Protein AF-D0NV26-F1 (afdb_monomer_lite)

Secondary structure (DSSP, 8-state):
-HHHHHHHHHHHHHH-TT-S------TTTTSGGGHHHHHHHHHHH-S-------SB-TTS-BHHHIIIIIHHHHHHHHHHHHHHH-SS---------GGGGG----TTSTT-----GGGHHHHHHHHHHHHHHHHHH-

InterPro domains:
  IPR036291 NAD(P)-binding domain superfamily [SSF51735] (31-137)

Organism: Phytophthora infestans (strain T30-4) (NCBI:txid403677)

Sequence (138 aa):
MQSARRRLYARLKRNWNLTRHLGISAAGFERPSSVPAFADTFRAKFDRLDFAHPTHTPDGLEMQFAVNHLGHFYLTHLLFDLLKSGNEVSRIVNVSSLSHRWVKMNLRTLARSKTNKKLYAKEYGTSKLANMLFTFEL

pLDDT: mean 79.86, std 19.41, range [29.42, 97.5]

Structure (mmCIF, N/CA/C/O backbone):
data_AF-D0NV26-F1
#
_entry.id   AF-D0NV26-F1
#
loop_
_atom_site.group_PDB
_atom_site.id
_atom_site.type_symbol
_atom_site.label_atom_id
_atom_site.label_alt_id
_atom_site.label_comp_id
_atom_site.label_asym_id
_atom_site.label_entity_id
_atom_site.label_seq_id
_atom_site.pdbx_PDB_ins_code
_atom_site.Cartn_x
_atom_site.Cartn_y
_atom_site.Cartn_z
_atom_site.occupancy
_atom_site.B_iso_or_equiv
_atom_site.auth_seq_id
_atom_site.auth_comp_id
_atom_site.auth_asym_id
_atom_site.auth_atom_id
_atom_site.pdbx_PDB_model_num
ATOM 1 N N . MET A 1 1 ? -13.472 19.228 -6.882 1.00 42.50 1 MET A N 1
ATOM 2 C CA . MET A 1 1 ? -12.748 18.113 -6.215 1.00 42.50 1 MET A CA 1
ATOM 3 C C . MET A 1 1 ? -13.582 16.837 -6.002 1.00 42.50 1 MET A C 1
ATOM 5 O O . MET A 1 1 ? -13.040 15.759 -6.213 1.00 42.50 1 MET A O 1
ATOM 9 N N . GLN A 1 2 ? -14.882 16.890 -5.665 1.00 36.53 2 GLN A N 1
ATOM 10 C CA . GLN A 1 2 ? -15.698 15.676 -5.419 1.00 36.53 2 GLN A CA 1
ATOM 11 C C . GLN A 1 2 ? -15.887 14.736 -6.639 1.00 36.53 2 GLN A C 1
ATOM 13 O O . GLN A 1 2 ? -15.993 13.521 -6.472 1.00 36.53 2 GLN A O 1
ATOM 18 N N . SER A 1 3 ? -15.879 15.254 -7.876 1.00 42.62 3 SER A N 1
ATOM 19 C CA . SER A 1 3 ? -16.148 14.457 -9.092 1.00 42.62 3 SER A CA 1
ATOM 20 C C . SER A 1 3 ? -14.968 13.595 -9.574 1.00 42.62 3 SER A C 1
ATOM 22 O O . SER A 1 3 ? -15.173 12.587 -10.250 1.00 42.62 3 SER A O 1
ATOM 24 N N . ALA A 1 4 ? -13.727 13.959 -9.236 1.00 39.41 4 ALA A N 1
ATOM 25 C CA . ALA A 1 4 ? -12.534 13.159 -9.539 1.00 39.41 4 ALA A CA 1
ATOM 26 C C . ALA A 1 4 ? -12.394 11.983 -8.556 1.00 39.41 4 ALA A C 1
ATOM 28 O O . ALA A 1 4 ? -12.146 10.851 -8.968 1.00 39.41 4 ALA A O 1
ATOM 29 N N . ARG A 1 5 ? -12.688 12.242 -7.274 1.00 44.34 5 ARG A N 1
ATOM 30 C CA . ARG A 1 5 ? -12.714 11.250 -6.189 1.00 44.34 5 ARG A CA 1
ATOM 31 C C . ARG A 1 5 ? -13.739 10.140 -6.451 1.00 44.34 5 ARG A C 1
ATOM 33 O O . ARG A 1 5 ? -13.399 8.967 -6.353 1.00 44.34 5 ARG A O 1
ATOM 40 N N . ARG A 1 6 ? -14.956 10.489 -6.896 1.00 43.50 6 ARG A N 1
ATOM 41 C CA . ARG A 1 6 ? -15.999 9.505 -7.259 1.00 43.50 6 ARG A CA 1
ATOM 42 C C . ARG A 1 6 ? -15.632 8.638 -8.471 1.00 43.50 6 ARG A C 1
ATOM 44 O O . ARG A 1 6 ? -15.936 7.449 -8.472 1.00 43.50 6 ARG A O 1
ATOM 51 N N . ARG A 1 7 ? -14.958 9.200 -9.482 1.00 45.06 7 ARG A N 1
ATOM 52 C CA . ARG A 1 7 ? -14.542 8.463 -10.693 1.00 45.06 7 ARG A CA 1
ATOM 53 C C . ARG A 1 7 ? -13.396 7.487 -10.427 1.00 45.06 7 ARG A C 1
ATOM 55 O O . ARG A 1 7 ? -13.446 6.360 -10.912 1.00 45.06 7 ARG A O 1
ATOM 62 N N . LEU A 1 8 ? -12.411 7.889 -9.622 1.00 46.16 8 LEU A N 1
ATOM 63 C CA . LEU A 1 8 ? -11.344 6.997 -9.163 1.00 46.16 8 LEU A CA 1
ATOM 64 C C . LEU A 1 8 ? -11.917 5.869 -8.286 1.00 46.16 8 LEU A C 1
ATOM 66 O O . LEU A 1 8 ? -11.597 4.703 -8.492 1.00 46.16 8 LEU A O 1
ATOM 70 N N . TYR A 1 9 ? -12.848 6.202 -7.387 1.00 46.91 9 TYR A N 1
ATOM 71 C CA . TYR A 1 9 ? -13.509 5.251 -6.490 1.00 46.91 9 TYR A CA 1
ATOM 72 C C . TYR A 1 9 ? -14.377 4.210 -7.217 1.00 46.91 9 TYR A C 1
ATOM 74 O O . TYR A 1 9 ? -14.260 3.018 -6.944 1.00 46.91 9 TYR A O 1
ATOM 82 N N . ALA A 1 10 ? -15.207 4.625 -8.180 1.00 46.28 10 ALA A N 1
ATOM 83 C CA . ALA A 1 10 ? -16.037 3.705 -8.966 1.00 46.28 10 ALA A CA 1
ATOM 84 C C . ALA A 1 10 ? -15.198 2.735 -9.818 1.00 46.28 10 ALA A C 1
ATOM 86 O O . ALA A 1 10 ? -15.604 1.595 -10.042 1.00 46.28 10 ALA A O 1
ATOM 87 N N . ARG A 1 11 ? -14.015 3.178 -10.265 1.00 46.56 11 ARG A N 1
ATOM 88 C CA . ARG A 1 11 ? -13.080 2.364 -11.048 1.00 46.56 11 ARG A CA 1
ATOM 89 C C . ARG A 1 11 ? -12.318 1.359 -10.180 1.00 46.56 11 ARG A C 1
ATOM 91 O O . ARG A 1 11 ? -12.196 0.213 -10.586 1.00 46.56 11 ARG A O 1
ATOM 98 N N . LEU A 1 12 ? -11.893 1.747 -8.975 1.00 44.56 12 LEU A N 1
ATOM 99 C CA . LEU A 1 12 ? -11.250 0.840 -8.011 1.00 44.56 12 LEU A CA 1
ATOM 100 C C . LEU A 1 12 ? -12.231 -0.213 -7.452 1.00 44.56 12 LEU A C 1
ATOM 102 O O . LEU A 1 12 ? -11.852 -1.368 -7.277 1.00 44.56 12 LEU A O 1
ATOM 106 N N . LYS A 1 13 ? -13.512 0.145 -7.264 1.00 44.03 13 LYS A N 1
ATOM 107 C CA . LYS A 1 13 ? -14.557 -0.765 -6.751 1.00 44.03 13 LYS A CA 1
ATOM 108 C C . LYS A 1 13 ? -14.845 -1.966 -7.654 1.00 44.03 13 LYS A C 1
ATOM 110 O O . LYS A 1 13 ? -15.151 -3.038 -7.146 1.00 44.03 13 LYS A O 1
ATOM 115 N N . ARG A 1 14 ? -14.754 -1.808 -8.982 1.00 45.62 14 ARG A N 1
ATOM 116 C CA . ARG A 1 14 ? -14.977 -2.916 -9.934 1.00 45.62 14 ARG A CA 1
ATOM 117 C C . ARG A 1 14 ? -13.889 -3.989 -9.876 1.00 45.62 14 ARG A C 1
ATOM 119 O O . ARG A 1 14 ? -14.180 -5.136 -10.190 1.00 45.62 14 ARG A O 1
ATOM 126 N N . ASN A 1 15 ? -12.685 -3.635 -9.433 1.00 39.72 15 ASN A N 1
ATOM 127 C CA . ASN A 1 15 ? -11.508 -4.497 -9.555 1.00 39.72 15 ASN A CA 1
ATOM 128 C C . ASN A 1 15 ? -11.186 -5.277 -8.265 1.00 39.72 15 ASN A C 1
ATOM 130 O O . ASN A 1 15 ? -10.318 -6.142 -8.277 1.00 39.72 15 ASN A O 1
ATOM 134 N N . TRP A 1 16 ? -11.894 -5.012 -7.158 1.00 39.09 16 TRP A N 1
ATOM 135 C CA . TRP A 1 16 ? -11.620 -5.610 -5.840 1.00 39.09 16 TRP A CA 1
ATOM 136 C C . TRP A 1 16 ? -12.432 -6.885 -5.525 1.00 39.09 16 TRP A C 1
ATOM 138 O O . TRP A 1 16 ? -12.281 -7.479 -4.462 1.00 39.09 16 TRP A O 1
ATOM 148 N N . ASN A 1 17 ? -13.276 -7.368 -6.442 1.00 29.42 17 ASN A N 1
ATOM 149 C CA . ASN A 1 17 ? -14.111 -8.560 -6.216 1.00 29.42 17 ASN A CA 1
ATOM 150 C C . ASN A 1 17 ? -13.350 -9.909 -6.245 1.00 29.42 17 ASN A C 1
ATOM 152 O O . ASN A 1 17 ? -13.982 -10.953 -6.369 1.00 29.42 17 ASN A O 1
ATOM 156 N N . LEU A 1 18 ? -12.019 -9.924 -6.104 1.00 36.44 18 LEU A N 1
ATOM 157 C CA . LEU A 1 18 ? -11.195 -11.139 -6.217 1.00 36.44 18 LEU A CA 1
ATOM 158 C C . LEU A 1 18 ? -10.515 -11.606 -4.917 1.00 36.44 18 LEU A C 1
ATOM 160 O O . LEU A 1 18 ? -9.800 -12.600 -4.943 1.00 36.44 18 LEU A O 1
ATOM 164 N N . THR A 1 19 ? -10.754 -10.972 -3.765 1.00 34.94 19 THR A N 1
ATOM 165 C CA . THR A 1 19 ? -10.095 -11.356 -2.491 1.00 34.94 19 THR A CA 1
ATOM 166 C C . THR A 1 19 ? -10.971 -12.136 -1.505 1.00 34.94 19 THR A C 1
ATOM 168 O O . THR A 1 19 ? -10.617 -12.276 -0.334 1.00 34.94 19 THR A O 1
ATOM 171 N N . ARG A 1 20 ? -12.103 -12.698 -1.945 1.00 38.94 20 ARG A N 1
ATOM 172 C CA . ARG A 1 20 ? -12.847 -13.690 -1.150 1.00 38.94 20 ARG A CA 1
ATOM 173 C C . ARG A 1 20 ? -12.373 -15.098 -1.526 1.00 38.94 20 ARG A C 1
ATOM 175 O O . ARG A 1 20 ? -12.436 -15.457 -2.690 1.00 38.94 20 ARG A O 1
ATOM 182 N N . HIS A 1 21 ? -11.958 -15.868 -0.511 1.00 41.50 21 HIS A N 1
ATOM 183 C CA . HIS A 1 21 ? -11.713 -17.329 -0.510 1.00 41.50 21 HIS A CA 1
ATOM 184 C C . HIS A 1 21 ? -10.269 -17.854 -0.511 1.00 41.50 21 HIS A C 1
ATOM 186 O O . HIS A 1 21 ? -9.970 -18.824 -1.201 1.00 41.50 21 HIS A O 1
ATOM 192 N N . LEU A 1 22 ? -9.395 -17.350 0.371 1.00 45.91 22 LEU A N 1
ATOM 193 C CA . LEU A 1 22 ? -8.172 -18.101 0.705 1.00 45.91 22 LEU A CA 1
ATOM 194 C C . LEU A 1 22 ? -8.210 -18.830 2.050 1.00 45.91 22 LEU A C 1
ATOM 196 O O . LEU A 1 22 ? -7.610 -19.894 2.123 1.00 45.91 22 LEU A O 1
ATOM 200 N N . GLY A 1 23 ? -8.971 -18.388 3.060 1.00 45.94 23 GLY A N 1
ATOM 201 C CA . GLY A 1 23 ? -9.203 -19.164 4.297 1.00 45.94 23 GLY A CA 1
ATOM 202 C C . GLY A 1 23 ? -7.943 -19.565 5.084 1.00 45.94 23 GLY A C 1
ATOM 203 O O . GLY A 1 23 ? -8.041 -20.325 6.036 1.00 45.94 23 GLY A O 1
ATOM 204 N N . ILE A 1 24 ? -6.772 -19.064 4.694 1.00 52.19 24 ILE A N 1
ATOM 205 C CA . ILE A 1 24 ? -5.501 -19.277 5.372 1.00 52.19 24 ILE A CA 1
ATOM 206 C C . ILE A 1 24 ? -5.229 -17.994 6.144 1.00 52.19 24 ILE A C 1
ATOM 208 O O . ILE A 1 24 ? -4.929 -16.955 5.557 1.00 52.19 24 ILE A O 1
ATOM 212 N N . SER A 1 25 ? -5.403 -18.057 7.459 1.00 53.66 25 SER A N 1
ATOM 213 C CA . SER A 1 25 ? -4.986 -16.983 8.350 1.00 53.66 25 SER A CA 1
ATOM 214 C C . SER A 1 25 ? -3.513 -17.182 8.685 1.00 53.66 25 SER A C 1
ATOM 216 O O . SER A 1 25 ? -3.124 -18.259 9.122 1.00 53.66 25 SER A O 1
ATOM 218 N N . ALA A 1 26 ? -2.696 -16.145 8.498 1.00 56.28 26 ALA A N 1
ATOM 219 C CA . ALA A 1 26 ? -1.313 -16.119 8.978 1.00 56.28 26 ALA A CA 1
ATOM 220 C C . ALA A 1 26 ? -1.215 -15.780 10.483 1.00 56.28 26 ALA A C 1
ATOM 222 O O . ALA A 1 26 ? -0.125 -15.521 10.990 1.00 56.28 26 ALA A O 1
ATOM 223 N N . ALA A 1 27 ? -2.343 -15.745 11.204 1.00 52.25 27 ALA A N 1
ATOM 224 C CA . ALA A 1 27 ? -2.340 -15.623 12.658 1.00 52.25 27 ALA A CA 1
ATOM 225 C C . ALA A 1 27 ? -1.589 -16.821 13.269 1.00 52.25 27 ALA A C 1
ATOM 227 O O . ALA A 1 27 ? -1.927 -17.964 12.964 1.00 52.25 27 ALA A O 1
ATOM 228 N N . GLY A 1 28 ? -0.570 -16.573 14.098 1.00 58.81 28 GLY A N 1
ATOM 229 C CA . GLY A 1 28 ? 0.230 -17.622 14.737 1.00 58.81 28 GLY A CA 1
ATOM 230 C C . GLY A 1 28 ? 1.725 -17.594 14.410 1.00 58.81 28 GLY A C 1
ATOM 231 O O . GLY A 1 28 ? 2.492 -18.293 15.073 1.00 58.81 28 GLY A O 1
ATOM 232 N N . PHE A 1 29 ? 2.17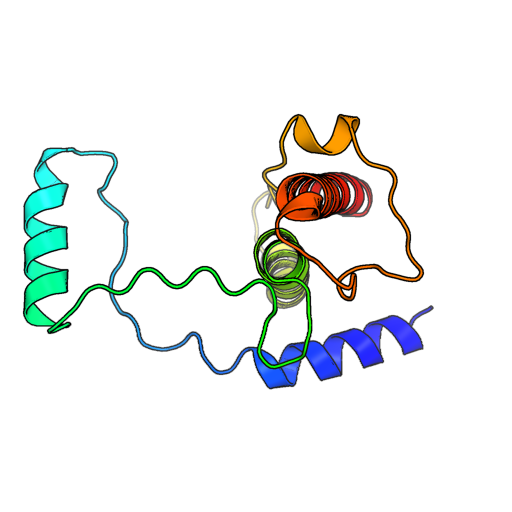2 -16.807 13.424 1.00 69.00 29 PHE A N 1
ATOM 233 C CA . PHE A 1 29 ? 3.591 -16.737 13.026 1.00 69.00 29 PHE A CA 1
ATOM 234 C C . PHE A 1 29 ? 4.509 -16.145 14.109 1.00 69.00 29 PHE A C 1
ATOM 236 O O . PHE A 1 29 ? 5.727 -16.287 14.029 1.00 69.00 29 PHE A O 1
ATOM 243 N N . GLU A 1 30 ? 3.948 -15.535 15.153 1.00 76.00 30 GLU A N 1
ATOM 244 C CA . GLU A 1 30 ? 4.674 -15.144 16.362 1.00 76.00 30 GLU A CA 1
ATOM 245 C C . GLU A 1 30 ? 5.183 -16.344 17.185 1.00 76.00 30 GLU A C 1
ATOM 247 O O . GLU A 1 30 ? 6.083 -16.184 18.009 1.00 76.00 30 GLU A O 1
ATOM 252 N N . ARG A 1 31 ? 4.644 -17.552 16.954 1.00 81.56 31 ARG A N 1
ATOM 253 C CA . ARG A 1 31 ? 5.113 -18.811 17.552 1.00 81.56 31 ARG A CA 1
ATOM 254 C C . ARG A 1 31 ? 5.775 -19.669 16.475 1.00 81.56 31 ARG A C 1
ATOM 256 O O . ARG A 1 31 ? 5.060 -20.233 15.652 1.00 81.56 31 ARG A O 1
ATOM 263 N N . PRO A 1 32 ? 7.103 -19.870 16.498 1.00 82.38 32 PRO A N 1
ATOM 264 C CA . PRO A 1 32 ? 7.786 -20.692 15.495 1.00 82.38 32 PRO A CA 1
ATOM 265 C C . PRO A 1 32 ? 7.227 -22.120 15.355 1.00 82.38 32 PRO A C 1
ATOM 267 O O . PRO A 1 32 ? 7.285 -22.707 14.279 1.00 82.38 32 PRO A O 1
ATOM 270 N N . SER A 1 33 ? 6.628 -22.665 16.418 1.00 84.31 33 SER A N 1
ATOM 271 C CA . SER A 1 33 ? 5.974 -23.979 16.412 1.00 84.31 33 SER A CA 1
ATOM 272 C C . SER A 1 33 ? 4.709 -24.064 15.547 1.00 84.31 33 SER A C 1
ATOM 274 O O . SER A 1 33 ? 4.277 -25.171 15.240 1.00 84.31 33 SER A O 1
ATOM 276 N N . SER A 1 34 ? 4.115 -22.942 15.128 1.00 82.19 34 SER A N 1
ATOM 277 C CA . SER A 1 34 ? 2.939 -22.926 14.243 1.00 82.19 34 SER A CA 1
ATOM 278 C C . SER A 1 34 ? 3.292 -23.106 12.760 1.00 82.19 34 SER A C 1
ATOM 280 O O . SER A 1 34 ? 2.429 -23.458 11.952 1.00 82.19 34 SER A O 1
ATOM 282 N N . VAL A 1 35 ? 4.561 -22.893 12.394 1.00 87.56 35 VAL A N 1
ATOM 283 C CA . VAL A 1 35 ? 5.022 -22.874 10.999 1.00 87.56 35 VAL A CA 1
ATOM 284 C C . VAL A 1 35 ? 4.808 -24.217 10.283 1.00 87.56 35 VAL A C 1
ATOM 286 O O . VAL A 1 35 ? 4.318 -24.188 9.151 1.00 87.56 35 VAL A O 1
ATOM 289 N N . PRO A 1 36 ? 5.087 -25.392 10.892 1.00 90.75 36 PRO A N 1
ATOM 290 C CA . PRO A 1 36 ? 4.800 -26.675 10.249 1.00 90.75 36 PRO A CA 1
ATOM 291 C C . PRO A 1 36 ? 3.311 -26.860 9.927 1.00 90.75 36 PRO A C 1
ATOM 293 O O . PRO A 1 36 ? 2.972 -27.210 8.802 1.00 90.75 36 PRO A O 1
ATOM 296 N N . ALA A 1 37 ? 2.415 -26.514 10.858 1.00 86.38 37 ALA A N 1
ATOM 297 C CA . ALA A 1 37 ? 0.969 -26.654 10.663 1.00 86.38 37 ALA A CA 1
ATOM 298 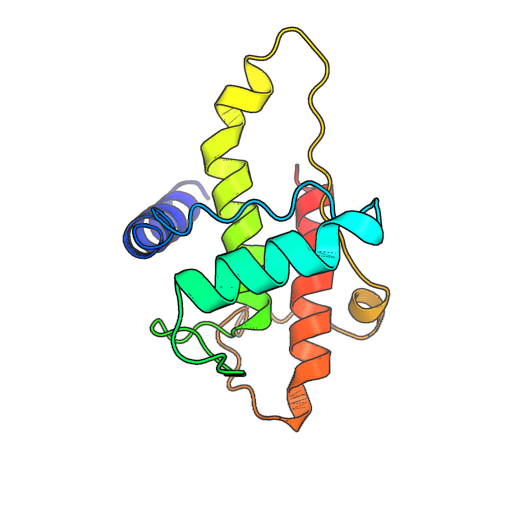C C . ALA A 1 37 ? 0.436 -25.759 9.527 1.00 86.38 37 ALA A C 1
ATOM 300 O O . ALA A 1 37 ? -0.435 -26.166 8.751 1.00 86.38 37 ALA A O 1
ATOM 301 N N . PHE A 1 38 ? 0.983 -24.547 9.389 1.00 85.88 38 PHE A N 1
ATOM 302 C CA . PHE A 1 38 ? 0.696 -23.689 8.240 1.00 85.88 38 PHE A CA 1
ATOM 303 C C . PHE A 1 38 ? 1.163 -24.331 6.927 1.00 85.88 38 PHE A C 1
ATOM 305 O O . PHE A 1 38 ? 0.413 -24.343 5.948 1.00 85.88 38 PHE A O 1
ATOM 312 N N . ALA A 1 39 ? 2.382 -24.879 6.899 1.00 89.75 39 ALA A N 1
ATOM 313 C CA . ALA A 1 39 ? 2.930 -25.528 5.712 1.00 89.75 39 ALA A CA 1
ATOM 314 C C . ALA A 1 39 ? 2.102 -26.757 5.298 1.00 89.75 39 ALA A C 1
ATOM 316 O O . ALA A 1 39 ? 1.824 -26.923 4.110 1.00 89.75 39 ALA A O 1
ATOM 317 N N . ASP A 1 40 ? 1.649 -27.564 6.258 1.00 91.94 40 ASP A N 1
ATOM 318 C CA . ASP A 1 40 ? 0.779 -28.717 6.005 1.00 91.94 40 ASP A CA 1
ATOM 319 C C . ASP A 1 40 ? -0.582 -28.281 5.448 1.00 91.94 40 ASP A C 1
ATOM 321 O O . ASP A 1 40 ? -1.053 -28.832 4.453 1.00 91.94 40 ASP A O 1
ATOM 325 N N . THR A 1 41 ? -1.171 -27.220 6.009 1.00 90.44 41 THR A N 1
ATOM 326 C CA . THR A 1 41 ? -2.421 -26.630 5.498 1.00 90.44 41 THR A CA 1
ATOM 327 C C . THR A 1 41 ? -2.262 -26.130 4.061 1.00 90.44 41 THR A C 1
ATOM 329 O O . THR A 1 41 ? -3.149 -26.320 3.229 1.00 90.44 41 THR A O 1
ATOM 332 N N . PHE A 1 42 ? -1.128 -25.497 3.749 1.00 88.62 42 PHE A N 1
ATOM 333 C CA . PHE A 1 42 ? -0.829 -25.040 2.395 1.00 88.62 42 PHE A CA 1
ATOM 334 C C . PHE A 1 42 ? -0.699 -26.222 1.426 1.00 88.62 42 PHE A C 1
ATOM 336 O O . PHE A 1 42 ? -1.340 -26.214 0.377 1.00 88.62 42 PHE A O 1
ATOM 343 N N . ARG A 1 43 ? 0.069 -27.257 1.792 1.00 92.31 43 ARG A N 1
ATOM 344 C CA . ARG A 1 43 ? 0.276 -28.466 0.971 1.00 92.31 43 ARG A CA 1
ATOM 345 C C . ARG A 1 43 ? -1.008 -29.256 0.737 1.00 92.31 43 ARG A C 1
ATOM 347 O O . ARG A 1 43 ? -1.174 -29.824 -0.332 1.00 92.31 43 ARG A O 1
ATOM 354 N N . ALA A 1 44 ? -1.921 -29.274 1.707 1.00 92.56 44 ALA A N 1
ATOM 355 C CA . ALA A 1 44 ? -3.222 -29.919 1.553 1.00 92.56 44 ALA A CA 1
ATOM 356 C C . ALA A 1 44 ? -4.148 -29.181 0.568 1.00 92.56 44 ALA A C 1
ATOM 358 O O . ALA A 1 44 ? -5.108 -29.767 0.074 1.00 92.56 44 ALA A O 1
ATOM 359 N N . LYS A 1 45 ? -3.893 -27.890 0.310 1.00 92.12 45 LYS A N 1
ATOM 360 C CA . LYS A 1 45 ? -4.766 -27.025 -0.494 1.00 92.12 45 LYS A CA 1
ATOM 361 C C . LYS A 1 45 ? -4.197 -26.666 -1.868 1.00 92.12 45 LYS A C 1
ATOM 363 O O . LYS A 1 45 ? -4.975 -26.350 -2.767 1.00 92.12 45 LYS A O 1
ATOM 368 N N . PHE A 1 46 ? -2.877 -26.665 -2.028 1.00 90.31 46 PHE A N 1
ATOM 369 C CA . PHE A 1 46 ? -2.210 -26.237 -3.253 1.00 90.31 46 PHE A CA 1
ATOM 370 C C . PHE A 1 46 ? -1.142 -27.236 -3.684 1.00 90.31 46 PHE A C 1
ATOM 372 O O . PHE A 1 46 ? -0.233 -27.558 -2.921 1.00 90.31 46 PHE A O 1
ATOM 379 N N . ASP A 1 47 ? -1.194 -27.624 -4.957 1.00 91.94 47 ASP A N 1
ATOM 380 C CA . ASP A 1 47 ? -0.248 -28.578 -5.548 1.00 91.94 47 ASP A CA 1
ATOM 381 C C . ASP A 1 47 ? 1.111 -27.943 -5.900 1.00 91.94 47 ASP A C 1
ATOM 383 O O . ASP A 1 47 ? 2.080 -28.641 -6.195 1.00 91.94 47 ASP A O 1
ATOM 387 N N . ARG A 1 48 ? 1.197 -26.604 -5.903 1.00 89.38 48 ARG A N 1
ATOM 388 C CA . ARG A 1 48 ? 2.403 -25.839 -6.255 1.00 89.38 48 ARG A CA 1
ATOM 389 C C . ARG A 1 48 ? 2.440 -24.468 -5.581 1.00 89.38 48 ARG A C 1
ATOM 391 O O . ARG A 1 48 ? 1.402 -23.863 -5.319 1.00 89.38 48 ARG A O 1
ATOM 398 N N . LEU A 1 49 ? 3.653 -23.966 -5.346 1.00 87.81 49 LEU A N 1
ATOM 399 C CA . LEU A 1 49 ? 3.925 -22.600 -4.897 1.00 87.81 49 LEU A CA 1
ATOM 400 C C . LEU A 1 49 ? 4.676 -21.853 -6.001 1.00 87.81 49 LEU A C 1
ATOM 402 O O . LEU A 1 49 ? 5.817 -22.189 -6.311 1.00 87.81 49 LEU A O 1
ATOM 406 N N . ASP A 1 50 ? 4.044 -20.826 -6.565 1.00 84.31 50 ASP A N 1
ATOM 407 C CA . ASP A 1 50 ? 4.628 -19.991 -7.613 1.00 84.31 50 ASP A CA 1
ATOM 408 C C . ASP A 1 50 ? 4.999 -18.603 -7.083 1.00 84.31 50 ASP A C 1
ATOM 410 O O . ASP A 1 50 ? 4.196 -17.934 -6.431 1.00 84.31 50 ASP A O 1
ATOM 414 N N . PHE A 1 51 ? 6.197 -18.129 -7.432 1.00 74.88 51 PHE A N 1
ATOM 415 C CA . PHE A 1 51 ? 6.628 -16.756 -7.169 1.00 74.88 51 PHE A CA 1
ATOM 416 C C . PHE A 1 51 ? 6.573 -15.940 -8.459 1.00 74.88 51 PHE A C 1
ATOM 418 O O . PHE A 1 51 ? 7.510 -15.932 -9.259 1.00 74.88 51 PHE A O 1
ATOM 425 N N . ALA A 1 52 ? 5.463 -15.238 -8.670 1.00 73.19 52 ALA A N 1
ATOM 426 C CA . ALA A 1 52 ? 5.356 -14.251 -9.734 1.00 73.19 52 ALA A CA 1
ATOM 427 C C . ALA A 1 52 ? 5.677 -12.852 -9.189 1.00 73.19 52 ALA A C 1
ATOM 429 O O . ALA A 1 52 ? 5.104 -12.413 -8.193 1.00 73.19 52 ALA A O 1
ATOM 430 N N . HIS A 1 53 ? 6.550 -12.123 -9.889 1.00 72.69 53 HIS A N 1
ATOM 431 C CA . HIS A 1 53 ? 6.841 -10.710 -9.623 1.00 72.69 53 HIS A CA 1
ATOM 432 C C . HIS A 1 53 ? 6.403 -9.834 -10.805 1.00 72.69 53 HIS A C 1
ATOM 434 O O . HIS A 1 53 ? 7.249 -9.289 -11.523 1.00 72.69 53 HIS A O 1
ATOM 440 N N . PRO A 1 54 ? 5.087 -9.721 -11.066 1.00 81.50 54 PRO A N 1
ATOM 441 C CA . PRO A 1 54 ? 4.586 -8.836 -12.107 1.00 81.50 54 PRO A CA 1
ATOM 442 C C . PRO A 1 54 ? 4.976 -7.386 -11.802 1.00 81.50 54 PRO A C 1
ATOM 444 O O . PRO A 1 54 ? 4.901 -6.934 -10.663 1.00 81.50 54 PRO A O 1
ATOM 447 N N . THR A 1 55 ? 5.373 -6.633 -12.827 1.00 86.75 55 THR A N 1
ATOM 448 C CA . THR A 1 55 ? 5.650 -5.194 -12.676 1.00 86.75 55 THR A CA 1
ATOM 449 C C . THR A 1 55 ? 4.372 -4.360 -12.685 1.00 86.75 55 THR A C 1
ATOM 451 O O . THR A 1 55 ? 4.385 -3.234 -12.199 1.00 86.75 55 THR A O 1
ATOM 454 N N . HIS A 1 56 ? 3.272 -4.903 -13.220 1.00 90.19 56 HIS A N 1
ATOM 455 C CA . HIS A 1 56 ? 1.988 -4.217 -13.330 1.00 90.19 56 HIS A CA 1
ATOM 456 C C . HIS A 1 56 ? 0.809 -5.144 -13.026 1.00 90.19 56 HIS A C 1
ATOM 458 O O . HIS A 1 56 ? 0.890 -6.357 -13.219 1.00 90.19 56 HIS A O 1
ATOM 464 N N . THR A 1 57 ? -0.298 -4.563 -12.570 1.00 89.50 57 THR A N 1
ATOM 465 C CA . THR A 1 57 ? -1.591 -5.242 -12.443 1.00 89.50 57 THR A CA 1
ATOM 466 C C . THR A 1 57 ? -2.204 -5.485 -13.829 1.00 89.50 57 THR A C 1
ATOM 468 O O . THR A 1 57 ? -1.792 -4.837 -14.797 1.00 89.50 57 THR A O 1
ATOM 471 N N . PRO A 1 58 ? -3.235 -6.344 -13.949 1.00 88.69 58 PRO A N 1
ATOM 472 C CA . PRO A 1 58 ? -3.985 -6.501 -15.200 1.00 88.69 58 PRO A CA 1
ATOM 473 C C . PRO A 1 58 ? -4.558 -5.184 -15.755 1.00 88.69 58 PRO A C 1
ATOM 475 O O . PRO A 1 58 ? -4.697 -5.027 -16.962 1.00 88.69 58 PRO A O 1
ATOM 478 N N . ASP A 1 59 ? -4.825 -4.203 -14.886 1.00 85.81 59 ASP A N 1
ATOM 479 C CA . ASP A 1 59 ? -5.306 -2.865 -15.262 1.00 85.81 59 ASP A CA 1
ATOM 480 C C . ASP A 1 59 ? -4.193 -1.897 -15.706 1.00 85.81 59 ASP A C 1
ATOM 482 O O . ASP A 1 59 ? -4.455 -0.721 -15.987 1.00 85.81 59 ASP A O 1
ATOM 486 N N . GLY A 1 60 ? -2.939 -2.354 -15.728 1.00 89.62 60 GLY A N 1
ATOM 487 C CA . GLY A 1 60 ? -1.779 -1.543 -16.089 1.00 89.62 60 GLY A CA 1
ATOM 488 C C . GLY A 1 60 ? -1.339 -0.560 -15.002 1.00 89.62 60 GLY A C 1
ATOM 489 O O . GLY A 1 60 ? -0.733 0.463 -15.329 1.00 89.62 60 GLY A O 1
ATOM 490 N N . LEU A 1 61 ? -1.652 -0.833 -13.730 1.00 91.12 61 LEU A N 1
ATOM 491 C CA . LEU A 1 61 ? -1.098 -0.082 -12.601 1.00 91.12 61 LEU A CA 1
ATOM 492 C C . LEU A 1 61 ? 0.239 -0.685 -12.187 1.00 91.12 61 LEU A C 1
ATOM 494 O O . LEU A 1 61 ? 0.347 -1.903 -12.123 1.00 91.12 61 LEU A O 1
ATOM 498 N N . GLU A 1 62 ? 1.231 0.135 -11.861 1.00 92.00 62 GLU A N 1
ATOM 499 C CA . GLU A 1 62 ? 2.494 -0.347 -11.296 1.00 92.00 62 GLU A CA 1
ATOM 500 C C . GLU A 1 62 ? 2.218 -1.138 -10.009 1.00 92.00 62 GLU A C 1
ATOM 502 O O . GLU A 1 62 ? 1.466 -0.696 -9.132 1.00 92.00 62 GLU A O 1
ATOM 507 N N . MET A 1 63 ? 2.780 -2.346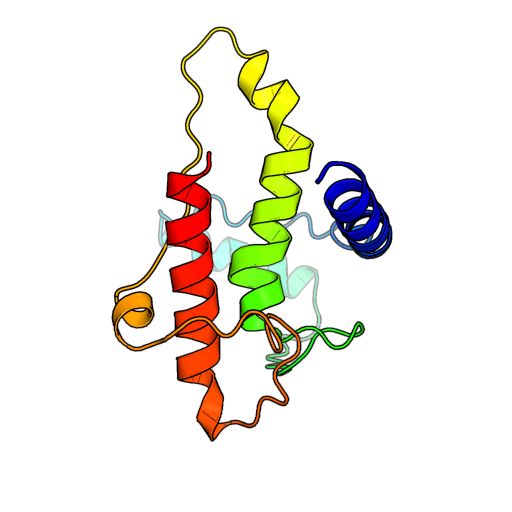 -9.936 1.00 91.38 63 MET A N 1
ATOM 508 C CA . MET A 1 63 ? 2.399 -3.363 -8.956 1.00 91.38 63 MET A CA 1
ATOM 509 C C . MET A 1 63 ? 2.642 -2.911 -7.515 1.00 91.38 63 MET A C 1
ATOM 511 O O . MET A 1 63 ? 1.773 -3.087 -6.659 1.00 91.38 63 MET A O 1
ATOM 515 N N . GLN A 1 64 ? 3.791 -2.299 -7.228 1.00 91.69 64 GLN A N 1
ATOM 516 C CA . GLN A 1 64 ? 4.114 -1.881 -5.866 1.00 91.69 64 GLN A CA 1
ATOM 517 C C . GLN A 1 64 ? 3.224 -0.737 -5.401 1.00 91.69 64 GLN A C 1
ATOM 519 O O . GLN A 1 64 ? 2.761 -0.744 -4.264 1.00 91.69 64 GLN A O 1
ATOM 524 N N . PHE A 1 65 ? 2.936 0.228 -6.266 1.00 92.81 65 PHE A N 1
ATOM 525 C CA . PHE A 1 65 ? 2.026 1.321 -5.965 1.00 92.81 65 PHE A CA 1
ATOM 526 C C . PHE A 1 65 ? 0.593 0.819 -5.766 1.00 92.81 65 PHE A C 1
ATOM 528 O O . PHE A 1 65 ? -0.096 1.251 -4.836 1.00 92.81 65 PHE A O 1
ATOM 535 N N . ALA A 1 66 ? 0.152 -0.125 -6.601 1.00 93.12 66 ALA A N 1
ATOM 536 C CA . ALA A 1 66 ? -1.161 -0.743 -6.479 1.00 93.12 66 ALA A CA 1
ATOM 537 C C . ALA A 1 66 ? -1.332 -1.458 -5.128 1.00 93.12 66 ALA A C 1
ATOM 539 O O . ALA A 1 66 ? -2.301 -1.192 -4.414 1.00 93.12 66 ALA A O 1
ATOM 540 N N . VAL A 1 67 ? -0.375 -2.310 -4.751 1.00 92.31 67 VAL A N 1
ATOM 541 C CA . VAL A 1 67 ? -0.442 -3.113 -3.521 1.00 92.31 67 VAL A CA 1
ATOM 542 C C . VAL A 1 67 ? -0.156 -2.271 -2.275 1.00 92.31 67 VAL A C 1
ATOM 544 O O . VAL A 1 67 ? -0.951 -2.253 -1.334 1.00 92.31 67 VAL A O 1
ATOM 547 N N . ASN A 1 68 ? 0.954 -1.532 -2.258 1.00 95.38 68 ASN A N 1
ATOM 548 C CA . ASN A 1 68 ? 1.421 -0.852 -1.047 1.00 95.38 68 ASN A CA 1
ATOM 549 C C . ASN A 1 68 ? 0.615 0.400 -0.704 1.00 95.38 68 ASN A C 1
ATOM 551 O O . ASN A 1 68 ? 0.649 0.811 0.455 1.00 95.38 68 ASN A O 1
ATOM 555 N N . HIS A 1 69 ? -0.053 1.013 -1.688 1.00 95.75 69 HIS A N 1
ATOM 556 C CA . HIS A 1 69 ? -0.762 2.273 -1.497 1.00 95.75 69 HIS A CA 1
ATOM 557 C C . HIS A 1 69 ? -2.227 2.216 -1.935 1.00 95.75 69 HIS A C 1
ATOM 559 O O . HIS A 1 69 ? -3.102 2.385 -1.092 1.00 95.75 69 HIS A O 1
ATOM 565 N N . LEU A 1 70 ? -2.534 1.961 -3.214 1.00 94.75 70 LEU A N 1
ATOM 566 C CA . LEU A 1 70 ? -3.916 2.092 -3.710 1.00 94.75 70 LEU A CA 1
ATOM 567 C C . LEU A 1 70 ? -4.893 1.123 -3.038 1.00 94.75 70 LEU A C 1
ATOM 569 O O . LEU A 1 70 ? -5.996 1.537 -2.682 1.00 94.75 70 LEU A O 1
ATOM 573 N N . GLY A 1 71 ? -4.493 -0.135 -2.838 1.00 94.06 71 GLY A N 1
ATOM 574 C CA . GLY A 1 71 ? -5.312 -1.119 -2.128 1.00 94.06 71 GLY A CA 1
ATOM 575 C C . GLY A 1 71 ? -5.628 -0.676 -0.698 1.00 94.06 71 GLY A C 1
ATOM 576 O O . GLY A 1 71 ? -6.785 -0.696 -0.287 1.00 94.06 71 GLY A O 1
ATOM 577 N N . HIS A 1 72 ? -4.621 -0.187 0.028 1.00 95.31 72 HIS A N 1
ATOM 578 C CA . HIS A 1 72 ? -4.771 0.294 1.402 1.00 95.31 72 HIS A CA 1
ATOM 579 C C . HIS A 1 72 ? -5.591 1.586 1.478 1.00 95.31 72 HIS A C 1
ATOM 581 O O . HIS A 1 72 ? -6.517 1.674 2.275 1.00 95.31 72 HIS A O 1
ATOM 587 N N . PHE A 1 73 ? -5.321 2.561 0.606 1.00 95.19 73 PHE A N 1
ATOM 588 C CA . PHE A 1 73 ? -6.108 3.788 0.480 1.00 95.19 73 PHE A CA 1
ATOM 589 C C . PHE A 1 73 ? -7.593 3.474 0.261 1.00 95.19 73 PHE A C 1
ATOM 591 O O . PHE A 1 73 ? -8.470 4.031 0.926 1.00 95.19 73 PHE A O 1
ATOM 598 N N . TYR A 1 74 ? -7.877 2.551 -0.661 1.00 95.50 74 TYR A N 1
ATOM 599 C CA . TYR A 1 74 ? -9.236 2.149 -0.990 1.00 95.50 74 TYR A CA 1
ATOM 600 C C . TYR A 1 74 ? -9.914 1.406 0.168 1.00 95.50 74 TYR A C 1
ATOM 602 O O . TYR A 1 74 ? -11.055 1.724 0.507 1.00 95.50 74 TYR A O 1
ATOM 610 N N . LEU A 1 75 ? -9.201 0.479 0.815 1.00 95.50 75 LEU A N 1
ATOM 611 C CA . LEU A 1 75 ? -9.675 -0.242 1.996 1.00 95.50 75 LEU A CA 1
ATOM 612 C C . LEU A 1 75 ? -10.014 0.715 3.143 1.00 95.50 75 LEU A C 1
ATOM 614 O O . LEU A 1 75 ? -11.117 0.656 3.681 1.00 95.50 75 LEU A O 1
ATOM 618 N N . THR A 1 76 ? -9.104 1.633 3.474 1.00 95.31 76 THR A N 1
ATOM 619 C CA . THR A 1 76 ? -9.325 2.647 4.510 1.00 95.31 76 THR A CA 1
ATOM 620 C C . THR A 1 76 ? -10.559 3.478 4.198 1.00 95.31 76 THR A C 1
ATOM 622 O O . THR A 1 76 ? -11.369 3.720 5.086 1.00 95.31 76 THR A O 1
ATOM 625 N N . HIS A 1 77 ? -10.753 3.875 2.937 1.00 94.00 77 HIS A N 1
ATOM 626 C CA . HIS A 1 77 ? -11.935 4.639 2.555 1.00 94.00 77 HIS A CA 1
ATOM 627 C C . HIS A 1 77 ? -13.237 3.830 2.682 1.00 94.00 77 HIS A C 1
ATOM 629 O O . HIS A 1 77 ? -14.239 4.384 3.127 1.00 94.00 77 HIS A O 1
ATOM 635 N N . LEU A 1 78 ? -13.225 2.539 2.332 1.00 96.25 78 LEU A N 1
ATOM 636 C CA . LEU A 1 78 ? -14.380 1.645 2.482 1.00 96.25 78 LEU A CA 1
ATOM 637 C C . LEU A 1 78 ? -14.759 1.393 3.944 1.00 96.25 78 LEU A C 1
ATOM 639 O O . LEU A 1 78 ? -15.937 1.224 4.245 1.00 96.25 78 LEU A O 1
ATOM 643 N N . LEU A 1 79 ? -13.770 1.350 4.835 1.00 94.50 79 LEU A N 1
ATOM 644 C CA . LEU A 1 79 ? -13.964 1.094 6.263 1.00 94.50 79 LEU A CA 1
ATOM 645 C C . LEU A 1 79 ? -14.086 2.381 7.088 1.00 94.50 79 LEU A C 1
ATOM 647 O O . LEU A 1 79 ? -14.249 2.313 8.302 1.00 94.50 79 LEU A O 1
ATOM 651 N N . PHE A 1 80 ? -14.013 3.552 6.455 1.00 92.06 80 PHE A N 1
ATOM 652 C CA . PHE A 1 80 ? -13.873 4.822 7.161 1.00 92.06 80 PHE A CA 1
ATOM 653 C C . PHE A 1 80 ? -15.067 5.140 8.063 1.00 92.06 80 PHE A C 1
ATOM 655 O O . PHE A 1 80 ? -14.884 5.538 9.210 1.00 92.06 80 PHE A O 1
ATOM 662 N N . ASP A 1 81 ? -16.287 4.919 7.571 1.00 91.69 81 ASP A N 1
ATOM 663 C CA . ASP A 1 81 ? -17.499 5.158 8.360 1.00 91.69 81 ASP A CA 1
ATOM 664 C C . ASP A 1 81 ? -17.614 4.157 9.519 1.00 91.69 81 ASP A C 1
ATOM 666 O O . ASP A 1 81 ? -18.007 4.533 10.621 1.00 91.69 81 ASP A O 1
ATOM 670 N N . LEU A 1 82 ? -17.174 2.909 9.315 1.00 92.88 82 LEU A N 1
ATOM 671 C CA . LEU A 1 82 ? -17.126 1.904 10.377 1.00 92.88 82 LEU A CA 1
ATOM 672 C C . LEU A 1 82 ? -16.137 2.310 11.480 1.00 92.88 82 LEU A C 1
ATOM 674 O O . LEU A 1 82 ? -16.483 2.264 12.659 1.00 92.88 82 LEU A O 1
ATOM 678 N N . LEU A 1 83 ? -14.942 2.776 11.104 1.00 91.12 83 LEU A N 1
ATOM 679 C CA . LEU A 1 83 ? -13.928 3.266 12.047 1.00 91.12 83 LEU A CA 1
ATOM 680 C C . LEU A 1 83 ? -14.426 4.465 12.867 1.00 91.12 83 LEU A C 1
ATOM 682 O O . LEU A 1 83 ? -14.085 4.577 14.043 1.00 91.12 83 LEU A O 1
ATOM 686 N N . LYS A 1 84 ? -15.243 5.338 12.263 1.00 88.94 84 LYS A N 1
ATOM 687 C CA . LYS A 1 84 ? -15.878 6.479 12.944 1.00 88.94 84 LYS A CA 1
ATOM 688 C C . LYS A 1 84 ? -17.026 6.087 13.864 1.00 88.94 84 LYS A C 1
ATOM 690 O O . LYS A 1 84 ? -17.313 6.821 14.800 1.00 88.94 84 LYS A O 1
ATOM 695 N N . SER A 1 85 ? -17.703 4.981 13.570 1.00 92.06 85 SER A N 1
ATOM 696 C CA . SER A 1 85 ? -18.862 4.524 14.342 1.00 92.06 85 SER A CA 1
ATOM 697 C C . SER A 1 85 ? -18.489 3.801 15.641 1.00 92.06 85 SER A C 1
ATOM 699 O O . SER A 1 85 ? -19.362 3.526 16.457 1.00 92.06 85 SER A O 1
ATOM 701 N N . GLY A 1 86 ? -17.208 3.463 15.821 1.00 86.38 86 GLY A N 1
ATOM 702 C CA . GLY A 1 86 ? -16.713 2.821 17.033 1.00 86.38 86 GLY A CA 1
ATOM 703 C C . GLY A 1 86 ? -16.846 3.713 18.271 1.00 86.38 86 GLY A C 1
ATOM 704 O O . GLY A 1 86 ? -16.656 4.922 18.203 1.00 86.38 86 GLY A O 1
ATOM 705 N N . ASN A 1 87 ? -17.120 3.090 19.418 1.00 80.44 87 ASN A N 1
ATOM 706 C CA . ASN A 1 87 ? -17.215 3.769 20.718 1.00 80.44 87 ASN A CA 1
ATOM 707 C C . ASN A 1 87 ? -15.842 4.100 21.339 1.00 80.44 87 ASN A C 1
ATOM 709 O O . ASN A 1 87 ? -15.775 4.766 22.368 1.00 80.44 87 ASN A O 1
ATOM 713 N N . GLU A 1 88 ? -14.753 3.625 20.732 1.00 89.62 88 GLU A N 1
ATOM 714 C CA . GLU A 1 88 ? -13.376 3.835 21.181 1.00 89.62 88 GLU A CA 1
ATOM 715 C C . GLU A 1 88 ? -12.551 4.584 20.127 1.00 89.62 88 GLU A C 1
ATOM 717 O O . GLU A 1 88 ? -12.927 4.689 18.957 1.00 89.62 88 GLU A O 1
ATOM 722 N N . VAL A 1 89 ? -11.383 5.090 20.536 1.00 86.75 89 VAL A N 1
ATOM 723 C CA . VAL A 1 89 ? -10.455 5.788 19.639 1.00 86.75 89 VAL A CA 1
ATOM 724 C C . VAL A 1 89 ? -9.865 4.810 18.619 1.00 86.75 89 VAL A C 1
ATOM 726 O O . VAL A 1 89 ? -8.928 4.065 18.910 1.00 86.75 89 VAL A O 1
ATOM 729 N N . SER A 1 90 ? -10.372 4.869 17.390 1.00 91.69 90 SER A N 1
ATOM 730 C CA . SER A 1 90 ? -9.811 4.154 16.242 1.00 91.69 90 SER A CA 1
ATOM 731 C C . SER A 1 90 ? -8.532 4.822 15.732 1.00 91.69 90 SER A C 1
ATOM 733 O O . SER A 1 90 ? -8.401 6.046 15.734 1.00 91.69 90 SER A O 1
ATOM 735 N N . ARG A 1 91 ? -7.583 4.019 15.236 1.00 93.44 91 ARG A N 1
ATOM 736 C CA . ARG A 1 91 ? -6.354 4.508 14.591 1.00 93.44 91 ARG A CA 1
ATOM 737 C C . ARG A 1 91 ? -6.133 3.811 13.258 1.00 93.44 91 ARG A C 1
ATOM 739 O O . ARG A 1 91 ? -6.323 2.604 13.144 1.00 93.44 91 ARG A O 1
ATOM 746 N N . ILE A 1 92 ? -5.668 4.572 12.273 1.00 94.69 92 ILE A N 1
ATOM 747 C CA . ILE A 1 92 ? -5.179 4.048 10.997 1.00 94.69 92 ILE A CA 1
ATOM 748 C C . ILE A 1 92 ? -3.656 4.165 11.016 1.00 94.69 92 ILE A C 1
ATOM 750 O O . ILE A 1 92 ? -3.120 5.254 11.209 1.00 94.69 92 ILE A O 1
ATOM 754 N N . VAL A 1 93 ? -2.953 3.049 10.819 1.00 96.38 93 VAL A N 1
ATOM 755 C CA . VAL A 1 93 ? -1.484 3.013 10.801 1.00 96.38 93 VAL A CA 1
ATOM 756 C C . VAL A 1 93 ? -1.010 2.560 9.424 1.00 96.38 93 VAL A C 1
ATOM 758 O O . VAL A 1 93 ? -1.126 1.390 9.070 1.00 96.38 93 VAL A O 1
ATOM 761 N N . ASN A 1 94 ? -0.449 3.488 8.645 1.00 96.62 94 ASN A N 1
ATOM 762 C CA . ASN A 1 94 ? 0.173 3.175 7.357 1.00 96.62 94 ASN A CA 1
ATOM 763 C C . ASN A 1 94 ? 1.676 2.926 7.536 1.00 96.62 94 ASN A C 1
ATOM 765 O O . ASN A 1 94 ? 2.416 3.813 7.961 1.00 96.62 94 ASN A O 1
ATOM 769 N N . VAL A 1 95 ? 2.160 1.748 7.140 1.00 96.62 95 VAL A N 1
ATOM 770 C CA . VAL A 1 95 ? 3.593 1.425 7.212 1.00 96.62 95 VAL A CA 1
ATOM 771 C C . VAL A 1 95 ? 4.337 1.983 5.992 1.00 96.62 95 VAL A C 1
ATOM 773 O O . VAL A 1 95 ? 4.097 1.587 4.841 1.00 96.62 95 VAL A O 1
ATOM 776 N N . SER A 1 96 ? 5.278 2.895 6.248 1.00 95.62 96 SER A N 1
ATOM 777 C CA . SER A 1 96 ? 6.175 3.468 5.236 1.00 95.62 96 SER A CA 1
ATOM 778 C C . SER A 1 96 ? 7.573 2.803 5.251 1.00 95.62 96 SER A C 1
ATOM 780 O O . SER A 1 96 ? 7.737 1.679 5.714 1.00 95.62 96 SER A O 1
ATOM 782 N N . SER A 1 97 ? 8.578 3.446 4.655 1.00 95.88 97 SER A N 1
ATOM 783 C CA . SER A 1 97 ? 9.985 3.025 4.606 1.00 95.88 97 SER A CA 1
ATOM 784 C C . SER A 1 97 ? 10.865 4.254 4.402 1.00 95.88 97 SER A C 1
ATOM 786 O O . SER A 1 97 ? 10.426 5.194 3.742 1.00 95.88 97 SER A O 1
ATOM 788 N N . LEU A 1 98 ? 12.128 4.223 4.847 1.00 96.44 98 LEU A N 1
ATOM 789 C CA . LEU A 1 98 ? 13.141 5.244 4.521 1.00 96.44 98 LEU A CA 1
ATOM 790 C C . LEU A 1 98 ? 13.254 5.529 3.012 1.00 96.44 98 LEU A C 1
ATOM 792 O O . LEU A 1 98 ? 13.622 6.635 2.626 1.00 96.44 98 LEU A O 1
ATOM 796 N N . SER A 1 99 ? 12.834 4.572 2.178 1.00 94.81 99 SER A N 1
ATOM 797 C CA . SER A 1 99 ? 12.763 4.686 0.717 1.00 94.81 99 SER A CA 1
ATOM 798 C C . SER A 1 99 ? 12.009 5.906 0.194 1.00 94.81 99 SER A C 1
ATOM 800 O O . SER A 1 99 ? 12.314 6.385 -0.897 1.00 94.81 99 SER A O 1
ATOM 802 N N . HIS A 1 100 ? 11.067 6.452 0.968 1.00 93.94 100 HIS A N 1
ATOM 803 C CA . HIS A 1 100 ? 10.353 7.668 0.579 1.00 93.94 100 HIS A CA 1
ATOM 804 C C . HIS A 1 100 ? 11.274 8.894 0.438 1.00 93.94 100 HIS A C 1
ATOM 806 O O . HIS A 1 100 ? 10.939 9.821 -0.293 1.00 93.94 100 HIS A O 1
ATOM 812 N N . ARG A 1 101 ? 12.433 8.909 1.115 1.00 94.44 101 ARG A N 1
ATOM 813 C CA . ARG A 1 101 ? 13.362 10.053 1.134 1.00 94.44 101 ARG A CA 1
ATOM 814 C C . ARG A 1 101 ? 14.135 10.2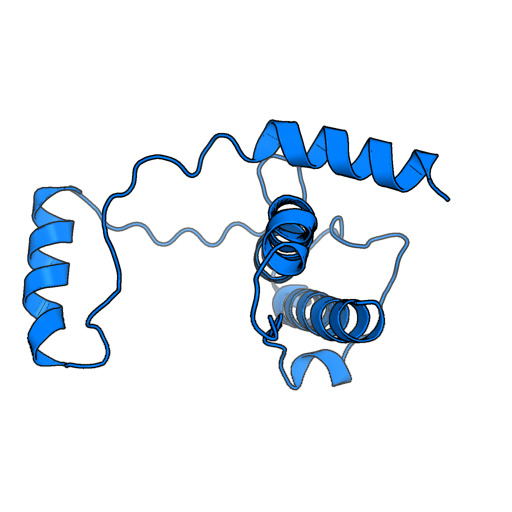27 -0.173 1.00 94.44 101 ARG A C 1
ATOM 816 O O . ARG A 1 101 ? 14.629 11.317 -0.439 1.00 94.44 101 ARG A O 1
ATOM 823 N N . TRP A 1 102 ? 14.250 9.174 -0.982 1.00 93.19 102 TRP A N 1
ATOM 824 C CA . TRP A 1 102 ? 15.068 9.169 -2.204 1.00 93.19 102 TRP A CA 1
ATOM 825 C C . TRP A 1 102 ? 14.257 9.371 -3.485 1.00 93.19 102 TRP A C 1
ATOM 827 O O . TRP A 1 102 ? 14.782 9.215 -4.587 1.00 93.19 102 TRP A O 1
ATOM 837 N N . VAL A 1 103 ? 12.972 9.711 -3.369 1.00 92.69 103 VAL A N 1
ATOM 838 C CA . VAL A 1 103 ? 12.079 9.868 -4.518 1.00 92.69 103 V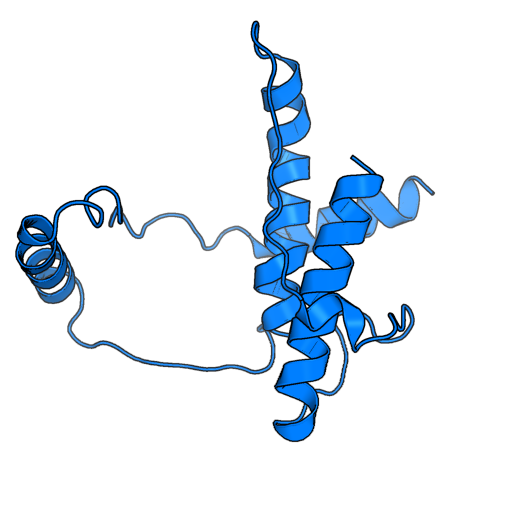AL A CA 1
ATOM 839 C C . VAL A 1 103 ? 11.393 11.227 -4.515 1.00 92.69 103 VAL A C 1
ATOM 841 O O . VAL A 1 103 ? 11.149 11.831 -3.476 1.00 92.69 103 VAL A O 1
ATOM 844 N N . LYS A 1 104 ? 11.037 11.692 -5.713 1.00 89.44 104 LYS A N 1
ATOM 845 C CA . LYS A 1 104 ? 10.129 12.823 -5.911 1.00 89.44 104 LYS A CA 1
ATOM 846 C C . LYS A 1 104 ? 8.878 12.318 -6.606 1.00 89.44 104 LYS A C 1
ATOM 848 O O . LYS A 1 104 ? 8.970 11.603 -7.608 1.00 89.44 104 LYS A O 1
ATOM 853 N N . MET A 1 105 ? 7.717 12.687 -6.077 1.00 85.38 105 MET A N 1
ATOM 854 C CA . MET A 1 105 ? 6.446 12.255 -6.640 1.00 85.38 105 MET A CA 1
ATOM 855 C C . MET A 1 105 ? 6.169 12.979 -7.960 1.00 85.38 105 MET A C 1
ATOM 857 O O . MET A 1 105 ? 6.131 14.205 -8.009 1.00 85.38 105 MET A O 1
ATOM 861 N N . ASN A 1 106 ? 5.942 12.213 -9.028 1.00 85.62 106 ASN A N 1
ATOM 862 C CA . ASN A 1 106 ? 5.456 12.738 -10.300 1.00 85.62 106 ASN A CA 1
ATOM 863 C C . ASN A 1 106 ? 3.989 12.345 -10.484 1.00 85.62 106 ASN A C 1
ATOM 865 O O . ASN A 1 106 ? 3.682 11.219 -10.876 1.00 85.62 106 ASN A O 1
ATOM 869 N N . LEU A 1 107 ? 3.086 13.292 -10.232 1.00 85.88 107 LEU A N 1
ATOM 870 C CA . LEU A 1 107 ? 1.643 13.065 -10.322 1.00 85.88 107 LEU A CA 1
ATOM 871 C C . LEU A 1 107 ? 1.168 12.719 -11.742 1.00 85.88 107 LEU A C 1
ATOM 873 O O . LEU A 1 107 ? 0.148 12.054 -11.893 1.00 85.88 107 LEU A O 1
ATOM 877 N N . ARG A 1 108 ? 1.907 13.113 -12.791 1.00 85.12 108 ARG A N 1
ATOM 878 C CA . ARG A 1 108 ? 1.526 12.830 -14.189 1.00 85.12 108 ARG A CA 1
ATOM 879 C C . ARG A 1 108 ? 1.672 11.356 -14.555 1.00 85.12 108 ARG A C 1
ATOM 881 O O . ARG A 1 108 ? 0.966 10.869 -15.430 1.00 85.12 108 ARG A O 1
ATOM 888 N N . THR A 1 109 ? 2.600 10.660 -13.905 1.00 83.00 109 THR A N 1
ATOM 889 C CA . THR A 1 109 ? 2.915 9.249 -14.173 1.00 83.00 109 THR A CA 1
ATOM 890 C C . THR A 1 109 ? 2.599 8.354 -12.980 1.00 83.00 109 THR A C 1
ATOM 892 O O . THR A 1 109 ? 3.026 7.203 -12.953 1.00 83.00 109 THR A O 1
ATOM 895 N N . LEU A 1 110 ? 1.897 8.877 -11.972 1.00 84.00 110 LEU A N 1
ATOM 896 C CA . LEU A 1 110 ? 1.616 8.165 -10.732 1.00 84.00 110 LEU A CA 1
ATOM 897 C C . LEU A 1 110 ? 0.852 6.872 -11.025 1.00 84.00 110 LEU A C 1
ATOM 899 O O . LEU A 1 110 ? -0.110 6.880 -11.793 1.00 84.00 110 LEU A O 1
ATOM 903 N N . ALA A 1 111 ? 1.303 5.765 -10.434 1.00 83.19 111 ALA A N 1
ATOM 904 C CA . ALA A 1 111 ? 0.760 4.420 -10.633 1.00 83.19 111 ALA A CA 1
ATOM 905 C C . ALA A 1 111 ? 0.789 3.887 -12.078 1.00 83.19 111 ALA A C 1
ATOM 907 O O . ALA A 1 111 ? 0.368 2.762 -12.300 1.00 83.19 111 ALA A O 1
ATOM 908 N N . ARG A 1 112 ? 1.243 4.659 -13.070 1.00 82.88 112 ARG A N 1
ATOM 909 C CA . ARG A 1 112 ? 1.264 4.277 -14.495 1.00 82.88 112 ARG A CA 1
ATOM 910 C C . ARG A 1 112 ? 2.636 4.516 -15.112 1.00 82.88 112 ARG A C 1
ATOM 912 O O . ARG A 1 112 ? 2.753 4.775 -16.313 1.00 82.88 112 ARG A O 1
ATOM 919 N N . SER A 1 113 ? 3.672 4.522 -14.280 1.00 77.44 113 SER A N 1
ATOM 920 C CA . SER A 1 113 ? 5.040 4.624 -14.754 1.00 77.44 113 SER A CA 1
ATOM 921 C C . SER A 1 113 ? 5.316 3.423 -15.658 1.00 77.44 113 SER A C 1
ATOM 923 O O . SER A 1 113 ? 4.876 2.313 -15.391 1.00 77.44 113 SER A O 1
ATOM 925 N N . LYS A 1 114 ? 6.014 3.639 -16.777 1.00 72.25 114 LYS A N 1
ATOM 926 C CA . LYS A 1 114 ? 6.489 2.532 -17.615 1.00 72.25 114 LYS A CA 1
ATOM 927 C C . LYS A 1 114 ? 7.670 1.889 -16.889 1.00 72.25 114 LYS A C 1
ATOM 929 O O . LYS A 1 114 ? 8.824 2.212 -17.169 1.00 72.25 114 LYS A O 1
ATOM 934 N N . THR A 1 115 ? 7.391 1.080 -15.872 1.00 65.25 115 THR A N 1
ATOM 935 C CA . THR A 1 115 ? 8.432 0.518 -15.011 1.00 65.25 115 THR A CA 1
ATOM 936 C C . THR A 1 115 ? 9.229 -0.531 -15.775 1.00 65.25 115 THR A C 1
ATOM 938 O O . THR A 1 115 ? 8.674 -1.458 -16.361 1.00 65.25 115 THR A O 1
ATOM 941 N N . ASN A 1 116 ? 10.552 -0.413 -15.729 1.00 66.31 116 ASN A N 1
ATOM 942 C CA . ASN A 1 116 ? 11.474 -1.501 -16.037 1.00 66.31 116 ASN A CA 1
ATOM 943 C C . ASN A 1 116 ? 12.213 -1.895 -14.746 1.00 66.31 116 ASN A C 1
ATOM 945 O O . ASN A 1 116 ? 12.150 -1.171 -13.751 1.00 66.31 116 ASN A O 1
ATOM 949 N N . LYS A 1 117 ? 12.931 -3.028 -14.740 1.00 64.06 117 LYS A N 1
ATOM 950 C CA . LYS A 1 117 ? 13.630 -3.530 -13.536 1.00 64.06 117 LYS A CA 1
ATOM 951 C C . LYS A 1 117 ? 14.526 -2.477 -12.857 1.00 64.06 117 LYS A C 1
ATOM 953 O O . LYS A 1 117 ? 14.676 -2.510 -11.643 1.00 64.06 117 LYS A O 1
ATOM 958 N N . LYS A 1 118 ? 15.066 -1.507 -13.611 1.00 66.44 118 LYS A N 1
ATOM 959 C CA . LYS A 1 118 ? 15.926 -0.432 -13.081 1.00 66.44 118 LYS A CA 1
ATOM 960 C C . LYS A 1 118 ? 15.167 0.588 -12.223 1.00 66.44 118 LYS A C 1
ATOM 962 O O . LYS A 1 118 ? 15.780 1.266 -11.409 1.00 66.44 118 LYS A O 1
ATOM 967 N N . LEU A 1 119 ? 13.849 0.705 -12.389 1.00 79.44 119 LEU A N 1
ATOM 968 C CA . LEU A 1 119 ? 13.008 1.658 -11.657 1.00 79.44 119 LEU A CA 1
ATOM 969 C C . LEU A 1 119 ? 12.310 1.042 -10.437 1.00 79.44 119 LEU A C 1
ATOM 971 O O . LEU A 1 119 ? 11.664 1.768 -9.689 1.00 79.44 119 LEU A O 1
ATOM 975 N N . TYR A 1 120 ? 12.472 -0.260 -10.184 1.00 83.31 120 TYR A N 1
ATOM 976 C CA . TYR A 1 120 ? 11.748 -0.981 -9.129 1.00 83.31 120 TYR A CA 1
ATOM 977 C C . TYR A 1 120 ? 11.878 -0.324 -7.741 1.00 83.31 120 TYR A C 1
ATOM 979 O O . TYR A 1 120 ? 10.878 -0.113 -7.058 1.00 83.31 120 TYR A O 1
ATOM 987 N N . ALA A 1 121 ? 13.089 0.083 -7.343 1.00 88.06 121 ALA A N 1
ATOM 988 C CA . ALA A 1 121 ? 13.322 0.761 -6.062 1.00 88.06 121 ALA A CA 1
ATOM 989 C C . ALA A 1 121 ? 12.683 2.163 -5.993 1.00 88.06 121 ALA A C 1
ATOM 991 O O . ALA A 1 121 ? 12.220 2.596 -4.938 1.00 88.06 121 ALA A O 1
ATOM 992 N N . LYS A 1 122 ? 12.617 2.871 -7.126 1.00 90.31 122 LYS A N 1
ATOM 993 C CA . LYS A 1 122 ? 11.969 4.184 -7.216 1.00 90.31 122 LYS A CA 1
ATOM 994 C C . LYS A 1 122 ? 10.453 4.058 -7.066 1.00 90.31 122 LYS A C 1
ATOM 996 O O . LYS A 1 122 ? 9.845 4.860 -6.359 1.00 90.31 122 LYS A O 1
ATOM 1001 N N . GLU A 1 123 ? 9.836 3.070 -7.705 1.00 90.75 123 GLU A N 1
ATOM 1002 C CA . GLU A 1 123 ? 8.389 2.849 -7.588 1.00 90.75 123 GLU A CA 1
ATOM 1003 C C . GLU A 1 123 ? 8.019 2.383 -6.172 1.00 90.75 123 GLU A C 1
ATOM 1005 O O . GLU A 1 123 ? 7.071 2.910 -5.583 1.00 90.75 123 GLU A O 1
ATOM 1010 N N . TYR A 1 124 ? 8.860 1.542 -5.551 1.00 92.94 124 TYR A N 1
ATOM 1011 C CA . TYR A 1 124 ? 8.754 1.231 -4.124 1.00 92.94 124 TYR A CA 1
ATOM 1012 C C . TYR A 1 124 ? 8.743 2.503 -3.274 1.00 92.94 124 TYR A C 1
ATOM 1014 O O . TYR A 1 124 ? 7.789 2.756 -2.535 1.00 92.94 124 TYR A O 1
ATOM 1022 N N . GLY A 1 125 ? 9.779 3.339 -3.415 1.00 94.75 125 GLY A N 1
ATOM 1023 C CA . GLY A 1 125 ? 9.900 4.596 -2.683 1.00 94.75 125 GLY A CA 1
ATOM 1024 C C . GLY A 1 125 ? 8.713 5.523 -2.929 1.00 94.75 125 GLY A C 1
ATOM 1025 O O . GLY A 1 125 ? 8.215 6.137 -1.990 1.00 94.75 125 GLY A O 1
ATOM 1026 N N . THR A 1 126 ? 8.193 5.563 -4.159 1.00 94.25 126 THR A N 1
ATOM 1027 C CA . THR A 1 126 ? 7.008 6.357 -4.523 1.00 94.25 126 THR A CA 1
ATOM 1028 C C . THR A 1 126 ? 5.761 5.860 -3.798 1.00 94.25 126 THR A C 1
ATOM 1030 O O . THR A 1 126 ? 5.012 6.674 -3.258 1.00 94.25 126 THR A O 1
ATOM 1033 N N . SER A 1 127 ? 5.565 4.541 -3.703 1.00 95.31 127 SER A N 1
ATOM 1034 C CA . SER A 1 127 ? 4.464 3.958 -2.925 1.00 95.31 127 SER A CA 1
ATOM 1035 C C . SER A 1 127 ? 4.579 4.282 -1.427 1.00 95.31 127 SER A C 1
ATOM 1037 O O . SER A 1 127 ? 3.588 4.596 -0.770 1.00 95.31 127 SER A O 1
ATOM 1039 N N . LYS A 1 128 ? 5.803 4.298 -0.884 1.00 97.31 128 LYS A N 1
ATOM 1040 C CA . LYS A 1 128 ? 6.061 4.605 0.530 1.00 97.31 128 LYS A CA 1
ATOM 1041 C C . LYS A 1 128 ? 5.940 6.097 0.842 1.00 97.31 128 LYS A C 1
ATOM 1043 O O . LYS A 1 128 ? 5.455 6.449 1.918 1.00 97.31 128 LYS A O 1
ATOM 1048 N N . LEU A 1 129 ? 6.287 6.966 -0.107 1.00 96.56 129 LEU A N 1
ATOM 1049 C CA . LEU A 1 129 ? 5.992 8.396 -0.032 1.00 96.56 129 LEU A CA 1
ATOM 1050 C C . LEU A 1 129 ? 4.481 8.649 -0.057 1.00 96.56 129 LEU A C 1
ATOM 1052 O O . LEU A 1 129 ? 3.987 9.443 0.736 1.00 96.56 129 LEU A O 1
ATOM 1056 N N . ALA A 1 130 ? 3.736 7.935 -0.902 1.00 96.44 130 ALA A N 1
ATOM 1057 C CA . ALA A 1 130 ? 2.281 8.046 -0.942 1.00 96.44 130 ALA A CA 1
ATOM 1058 C C . ALA A 1 130 ? 1.624 7.633 0.388 1.00 96.44 130 ALA A C 1
ATOM 1060 O O . ALA A 1 130 ? 0.700 8.304 0.837 1.00 96.44 130 ALA A O 1
ATOM 1061 N N . ASN A 1 131 ? 2.145 6.607 1.073 1.00 97.50 131 ASN A N 1
ATOM 1062 C CA . ASN A 1 131 ? 1.679 6.248 2.419 1.00 97.50 131 ASN A CA 1
ATOM 1063 C C . ASN A 1 131 ? 1.905 7.366 3.448 1.00 97.50 131 ASN A C 1
ATOM 1065 O O . ASN A 1 131 ? 1.024 7.604 4.266 1.00 97.50 131 ASN A O 1
ATOM 1069 N N . MET A 1 132 ? 3.040 8.075 3.395 1.00 96.50 132 MET A N 1
ATOM 1070 C CA . MET A 1 132 ? 3.294 9.225 4.280 1.00 96.50 132 MET A CA 1
ATOM 1071 C C . MET A 1 132 ? 2.307 10.361 4.010 1.00 96.50 132 MET A C 1
ATOM 1073 O O . MET A 1 132 ? 1.675 10.859 4.934 1.00 96.50 132 MET A O 1
ATOM 1077 N N . LEU A 1 133 ? 2.156 10.744 2.737 1.00 95.25 133 LEU A N 1
ATOM 1078 C CA . LEU A 1 133 ? 1.244 11.817 2.334 1.00 95.25 133 LEU A CA 1
ATOM 1079 C C . LEU A 1 133 ? -0.204 11.499 2.708 1.00 95.25 133 LEU A C 1
ATOM 1081 O O . LEU A 1 133 ? -0.919 12.377 3.167 1.00 95.25 133 LEU A O 1
ATOM 1085 N N . PHE A 1 134 ? -0.618 10.242 2.560 1.00 96.06 134 PHE A N 1
ATOM 1086 C CA . PHE A 1 134 ? -1.951 9.818 2.964 1.00 96.06 134 PHE A CA 1
ATOM 1087 C C . PHE A 1 134 ? -2.154 9.893 4.474 1.00 96.06 134 PHE A C 1
ATOM 1089 O O . PHE A 1 134 ? -3.193 10.372 4.902 1.00 96.06 134 PHE A O 1
ATOM 1096 N N . THR A 1 135 ? -1.167 9.499 5.280 1.00 96.31 135 THR A N 1
ATOM 1097 C CA . THR A 1 135 ? -1.245 9.676 6.738 1.00 96.31 135 THR A CA 1
ATOM 1098 C C . THR A 1 135 ? -1.383 11.143 7.143 1.00 96.31 135 THR A C 1
ATOM 1100 O O . THR A 1 135 ? -2.090 11.416 8.100 1.00 96.31 135 THR A O 1
ATOM 1103 N N . PHE A 1 136 ? -0.742 12.081 6.438 1.00 94.88 136 PHE A N 1
ATOM 1104 C CA . PHE A 1 136 ? -0.890 13.515 6.728 1.00 94.88 136 PHE A CA 1
ATOM 1105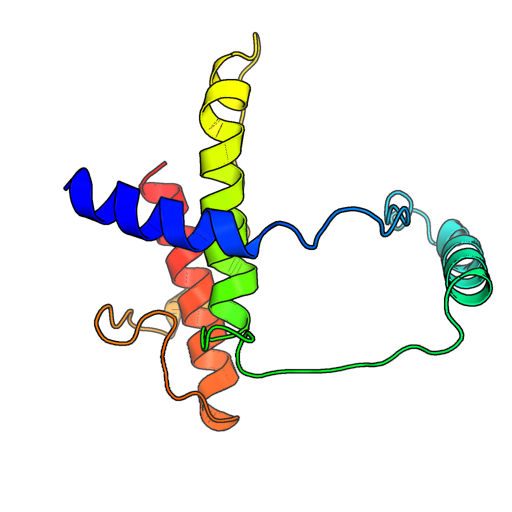 C C . PHE A 1 136 ? -2.242 14.105 6.300 1.00 94.88 136 PHE A C 1
ATOM 1107 O O . PHE A 1 136 ? -2.612 15.164 6.795 1.00 94.88 136 PHE A O 1
ATOM 1114 N N . GLU A 1 137 ? -2.944 13.458 5.370 1.00 94.31 137 GLU A N 1
ATOM 1115 C CA . GLU A 1 137 ? -4.258 13.891 4.875 1.00 94.31 137 GLU A CA 1
ATOM 1116 C C . GLU A 1 137 ? -5.430 13.298 5.679 1.00 94.31 137 GLU A C 1
ATOM 1118 O O . GLU A 1 137 ? -6.533 13.842 5.632 1.00 94.31 137 GLU A O 1
ATOM 1123 N N . LEU A 1 138 ? -5.216 12.161 6.357 1.00 90.00 138 LEU A N 1
ATOM 1124 C CA . LEU A 1 138 ? -6.220 11.478 7.185 1.00 90.00 138 LEU A CA 1
ATOM 1125 C C . LEU A 1 138 ? -6.588 12.283 8.436 1.00 90.00 138 LEU A C 1
ATOM 1127 O O . LEU A 1 138 ? -7.807 12.315 8.730 1.00 90.00 138 LEU A O 1
#

Radius of gyration: 17.81 Å; chains: 1; bounding box: 35×48×39 Å

Foldseek 3Di:
DVVVVVVLLVVVVVPPPPPPDPPQDPPPVVPVVCVVVSVVVCVVPDVDDDDDDDQADPVQFGPLLVPLAVVLVNVCVVCVVVQVPDPDNGDDDRDADPLLVPEDDDPVCHRNPPDDPVCVSRNNSNSRVNSVVVVVVD